Protein AF-A0AAV2QTP3-F1 (afdb_monomer_lite)

Structure (mmCIF, N/CA/C/O backbone):
data_AF-A0AAV2QTP3-F1
#
_entry.id   AF-A0AAV2QTP3-F1
#
loop_
_atom_site.group_PDB
_atom_site.id
_atom_site.type_symbol
_atom_site.label_atom_id
_atom_site.label_alt_id
_atom_site.label_comp_id
_atom_site.label_asym_id
_atom_site.label_entity_id
_atom_site.label_seq_id
_atom_site.pdbx_PDB_ins_code
_atom_site.Cartn_x
_atom_site.Cartn_y
_atom_site.Cartn_z
_atom_site.occupancy
_atom_site.B_iso_or_equiv
_atom_site.auth_seq_id
_atom_site.auth_comp_id
_atom_site.auth_asym_id
_atom_site.auth_atom_id
_atom_site.pdbx_PDB_model_num
ATOM 1 N N . ILE A 1 1 ? 3.452 5.781 -13.693 1.00 93.56 1 ILE A N 1
ATOM 2 C CA . ILE A 1 1 ? 2.226 5.284 -13.023 1.00 93.56 1 ILE A CA 1
ATOM 3 C C . ILE A 1 1 ? 1.216 6.399 -13.029 1.00 93.56 1 ILE A C 1
ATOM 5 O O . ILE A 1 1 ? 1.563 7.507 -12.637 1.00 93.56 1 ILE A O 1
ATOM 9 N N . GLU A 1 2 ? 0.004 6.104 -13.464 1.00 96.75 2 GLU A N 1
ATOM 10 C CA . GLU A 1 2 ? -1.135 7.001 -13.336 1.00 96.75 2 GLU A CA 1
ATOM 11 C C . GLU A 1 2 ? -1.999 6.541 -12.168 1.00 96.75 2 GLU A C 1
ATOM 13 O O . GLU A 1 2 ? -2.182 5.341 -11.950 1.00 96.75 2 GLU A O 1
ATOM 18 N N . VAL A 1 3 ? -2.495 7.502 -11.398 1.00 96.69 3 VAL A N 1
ATOM 19 C CA . VAL A 1 3 ? -3.273 7.258 -10.186 1.00 96.69 3 VAL A CA 1
ATOM 20 C C . VAL A 1 3 ? -4.486 8.171 -10.215 1.00 96.69 3 VAL A C 1
ATOM 22 O O . VAL A 1 3 ? -4.340 9.392 -10.269 1.00 96.69 3 VAL A O 1
ATOM 25 N N . CYS A 1 4 ? -5.680 7.591 -10.127 1.00 96.56 4 CYS A N 1
ATOM 26 C CA . CYS A 1 4 ? -6.894 8.345 -9.853 1.00 96.56 4 CYS A CA 1
ATOM 27 C C . CYS A 1 4 ? -7.210 8.257 -8.365 1.00 96.56 4 CYS A C 1
ATOM 29 O O . CYS A 1 4 ? -7.696 7.241 -7.867 1.00 96.56 4 CYS A O 1
ATOM 31 N N . PHE A 1 5 ? -6.889 9.333 -7.656 1.00 95.62 5 PHE A N 1
ATOM 32 C CA . PHE A 1 5 ? -7.112 9.456 -6.225 1.00 95.62 5 PHE A CA 1
ATOM 33 C C . PHE A 1 5 ? -8.346 10.317 -5.955 1.00 95.62 5 PHE A C 1
ATOM 35 O O . PHE A 1 5 ? -8.488 11.387 -6.543 1.00 95.62 5 PHE A O 1
ATOM 42 N N . GLU A 1 6 ? -9.210 9.876 -5.043 1.00 95.19 6 GLU A N 1
ATOM 43 C CA . GLU A 1 6 ? -10.375 10.615 -4.565 1.00 95.19 6 GLU A CA 1
ATOM 44 C C . GLU A 1 6 ? -10.062 11.257 -3.200 1.00 95.19 6 GLU A C 1
ATOM 46 O O . GLU A 1 6 ? -10.060 10.568 -2.173 1.00 95.19 6 GLU A O 1
ATOM 51 N N . PRO A 1 7 ? -9.813 12.583 -3.137 1.00 90.56 7 PRO A N 1
ATOM 52 C CA . PRO A 1 7 ? -9.342 13.221 -1.909 1.00 90.56 7 PRO A CA 1
ATOM 53 C C . PRO A 1 7 ? -10.349 13.207 -0.761 1.00 90.56 7 PRO A C 1
ATOM 55 O O . PRO A 1 7 ? -9.942 13.084 0.393 1.00 90.56 7 PRO A O 1
ATOM 58 N N . SER A 1 8 ? -11.646 13.301 -1.065 1.00 91.25 8 SER A N 1
ATOM 59 C CA . SER A 1 8 ? -12.713 13.337 -0.057 1.00 91.25 8 SER A CA 1
ATOM 60 C C . SER A 1 8 ? -12.788 12.043 0.753 1.00 91.25 8 SER A C 1
ATOM 62 O O . SER A 1 8 ? -12.899 12.089 1.975 1.00 91.25 8 SER A O 1
ATO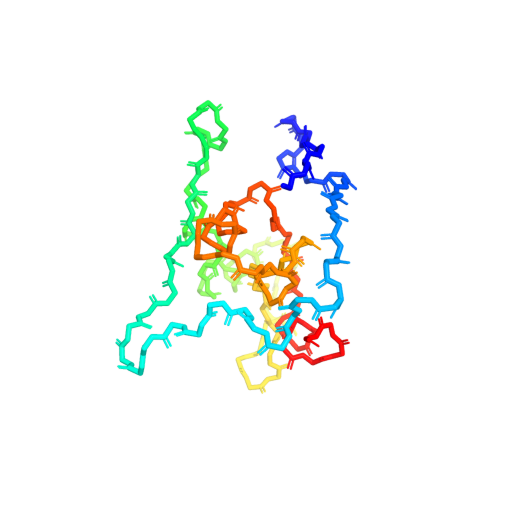M 64 N N . ASN A 1 9 ? -12.658 10.897 0.079 1.00 91.69 9 ASN A N 1
ATOM 65 C CA . ASN A 1 9 ? -12.701 9.572 0.702 1.00 91.69 9 ASN A CA 1
ATOM 66 C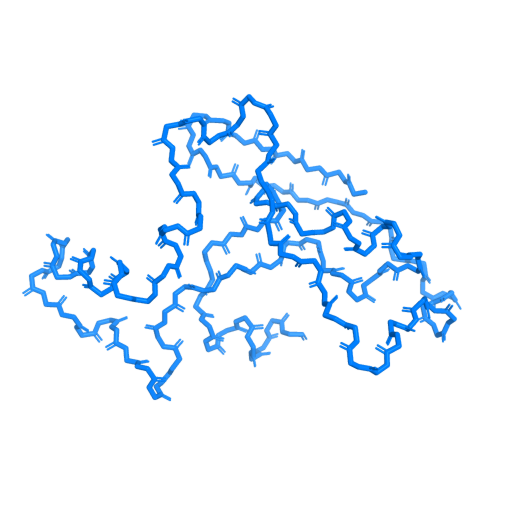 C . ASN A 1 9 ? -11.308 9.020 1.028 1.00 91.69 9 ASN A C 1
ATOM 68 O O . ASN A 1 9 ? -11.194 7.957 1.635 1.00 91.69 9 ASN A O 1
ATOM 72 N N . LYS A 1 10 ? -10.248 9.744 0.645 1.00 92.44 10 LYS A N 1
ATOM 73 C CA . LYS A 1 10 ? -8.844 9.381 0.879 1.00 92.44 10 LYS A CA 1
ATOM 74 C C . LYS A 1 10 ? -8.514 7.990 0.337 1.00 92.44 10 LYS A C 1
ATOM 76 O O . LYS A 1 10 ? -7.801 7.218 0.974 1.00 92.44 10 LYS A O 1
ATOM 81 N N . THR A 1 11 ? -9.058 7.692 -0.837 1.00 94.56 11 THR A N 1
ATOM 82 C CA . THR A 1 11 ? -8.980 6.380 -1.475 1.00 94.56 11 THR A CA 1
ATOM 83 C C . THR A 1 11 ? -8.531 6.507 -2.920 1.00 94.56 11 THR A C 1
ATOM 85 O O . THR A 1 11 ? -8.724 7.538 -3.565 1.00 94.56 11 THR A O 1
ATOM 88 N N . THR A 1 12 ? -7.945 5.440 -3.438 1.00 96.75 12 THR A N 1
ATOM 89 C CA . THR A 1 12 ? -7.539 5.336 -4.836 1.00 96.75 12 THR A CA 1
ATOM 90 C C . THR A 1 12 ? -8.573 4.523 -5.590 1.00 96.75 12 THR A C 1
ATOM 92 O O . THR A 1 12 ? -8.876 3.395 -5.210 1.00 96.75 12 THR A O 1
ATOM 95 N N . LEU A 1 13 ? -9.128 5.103 -6.653 1.00 97.31 13 LEU A N 1
ATOM 96 C CA . LEU A 1 13 ? -10.173 4.473 -7.459 1.00 97.31 13 LEU A CA 1
ATOM 97 C C . LEU A 1 13 ? -9.577 3.486 -8.461 1.00 97.31 13 LEU A C 1
ATOM 99 O O . LEU A 1 13 ? -10.100 2.391 -8.649 1.00 97.31 13 LEU A O 1
ATOM 103 N N . TRP A 1 14 ? -8.473 3.872 -9.098 1.00 98.06 14 TRP A N 1
ATOM 104 C CA . TRP A 1 14 ? -7.726 3.019 -10.013 1.00 98.06 14 TRP A CA 1
ATOM 105 C C . TRP A 1 14 ? -6.285 3.498 -10.153 1.00 98.06 14 TRP A C 1
ATOM 107 O O . TRP A 1 14 ? -5.960 4.667 -9.914 1.00 98.06 14 TRP A O 1
ATOM 117 N N . THR A 1 15 ? -5.429 2.582 -10.590 1.00 98.19 15 THR A N 1
ATOM 118 C CA . THR A 1 15 ? -4.085 2.887 -11.070 1.00 98.19 15 THR A CA 1
ATOM 119 C C . THR A 1 15 ? -3.879 2.250 -12.435 1.00 98.19 15 THR A C 1
ATOM 121 O O . THR A 1 15 ? -4.514 1.253 -12.773 1.00 98.19 15 THR A O 1
ATOM 124 N N . SER A 1 16 ? -3.020 2.861 -13.243 1.00 97.94 16 SER A N 1
ATOM 125 C CA . SER A 1 16 ? -2.679 2.373 -14.576 1.00 97.94 16 SER A CA 1
ATOM 126 C C . SER A 1 16 ? -1.178 2.487 -14.803 1.00 97.94 16 SER A C 1
ATOM 128 O O . SER A 1 16 ? -0.525 3.445 -14.364 1.00 97.94 16 SER A O 1
ATOM 130 N N . HIS A 1 17 ? -0.607 1.482 -15.455 1.00 96.81 17 HIS A N 1
ATOM 131 C CA . HIS A 1 17 ? 0.783 1.480 -15.877 1.00 96.81 17 HIS A CA 1
ATOM 132 C C . HIS A 1 17 ? 0.987 0.520 -17.056 1.00 96.81 17 HIS A C 1
ATOM 134 O O . HIS A 1 17 ? 0.144 -0.329 -17.340 1.00 96.81 17 HIS A O 1
ATOM 140 N N . ILE A 1 18 ? 2.118 0.671 -17.745 1.00 95.38 18 ILE A N 1
ATOM 141 C CA . ILE A 1 18 ? 2.522 -0.209 -18.841 1.00 95.38 18 ILE A CA 1
ATOM 142 C C . ILE A 1 18 ? 3.534 -1.211 -18.296 1.00 95.38 18 ILE A C 1
ATOM 144 O O . ILE A 1 18 ? 4.579 -0.817 -17.781 1.00 95.38 18 ILE A O 1
ATOM 148 N N . LEU A 1 19 ? 3.245 -2.501 -18.452 1.00 95.12 19 LEU A N 1
ATOM 149 C CA . LEU A 1 19 ? 4.205 -3.558 -18.163 1.00 95.12 19 LEU A CA 1
ATOM 150 C C . LEU A 1 19 ? 5.135 -3.750 -19.367 1.00 95.12 19 LEU A C 1
ATOM 152 O O . LEU A 1 19 ? 4.748 -4.302 -20.400 1.00 95.12 19 LEU A O 1
ATOM 156 N N . HIS A 1 20 ? 6.39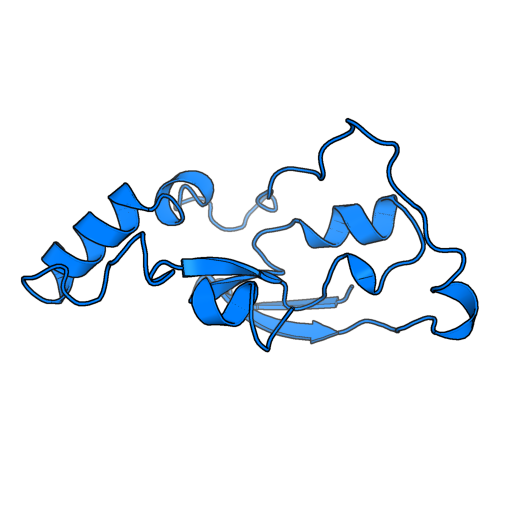2 -3.334 -19.227 1.00 93.94 20 HIS A N 1
ATOM 157 C CA . HIS A 1 20 ? 7.423 -3.550 -20.244 1.00 93.94 20 HIS A CA 1
ATOM 158 C C . HIS A 1 20 ? 7.977 -4.979 -20.170 1.00 93.94 20 HIS A C 1
ATOM 160 O O . HIS A 1 20 ? 9.135 -5.193 -19.818 1.00 93.94 20 HIS A O 1
ATOM 166 N N . GLY A 1 21 ? 7.150 -5.970 -20.519 1.00 92.50 21 GLY A N 1
ATOM 167 C CA . GLY A 1 21 ? 7.454 -7.395 -20.331 1.00 92.50 21 GLY A CA 1
ATOM 168 C C . GLY A 1 21 ? 8.784 -7.855 -20.944 1.00 92.50 21 GLY A C 1
ATOM 169 O O . GLY A 1 21 ? 9.512 -8.613 -20.314 1.00 92.50 21 GLY A O 1
ATOM 170 N N . HIS A 1 22 ? 9.161 -7.339 -22.121 1.00 93.81 22 HIS A N 1
ATOM 171 C CA . HIS A 1 22 ? 10.471 -7.617 -22.735 1.00 93.81 22 HIS A CA 1
ATOM 172 C C . HIS A 1 22 ? 11.655 -7.212 -21.836 1.00 93.81 22 HIS A C 1
ATOM 174 O O . HIS A 1 22 ? 12.671 -7.903 -21.799 1.00 93.81 22 HIS A O 1
ATOM 180 N N . ASN A 1 23 ? 11.504 -6.123 -21.082 1.00 93.44 23 ASN A N 1
ATOM 181 C CA . ASN A 1 23 ? 12.559 -5.527 -20.269 1.00 93.44 23 ASN A CA 1
ATOM 182 C C . ASN A 1 23 ? 12.519 -5.991 -18.809 1.00 93.44 23 ASN A C 1
ATOM 184 O O . ASN A 1 23 ? 13.436 -5.681 -18.053 1.00 93.44 23 ASN A O 1
ATOM 188 N N . ILE A 1 24 ? 11.489 -6.734 -18.390 1.00 92.81 24 ILE A N 1
ATOM 189 C CA . ILE A 1 24 ? 11.276 -7.063 -16.974 1.00 92.81 24 ILE A CA 1
ATOM 190 C C . ILE A 1 24 ? 12.411 -7.911 -16.388 1.00 92.81 24 ILE A C 1
ATOM 192 O O . ILE A 1 24 ? 12.763 -7.762 -15.221 1.00 92.81 24 ILE A O 1
ATOM 196 N N . ALA A 1 25 ? 13.033 -8.759 -17.215 1.00 93.38 25 ALA A N 1
ATOM 197 C CA . ALA A 1 25 ? 14.196 -9.558 -16.833 1.00 93.38 25 ALA A CA 1
ATOM 198 C C . ALA A 1 25 ? 15.452 -8.699 -16.596 1.00 93.38 25 ALA A C 1
ATOM 200 O O . ALA A 1 25 ? 16.345 -9.110 -15.861 1.00 93.38 25 ALA A O 1
ATOM 201 N N . ALA A 1 26 ? 15.504 -7.508 -17.197 1.00 94.44 26 ALA A N 1
ATOM 202 C CA . ALA A 1 26 ? 16.572 -6.526 -17.045 1.00 94.44 26 ALA A CA 1
ATOM 203 C C . ALA A 1 26 ? 16.211 -5.410 -16.049 1.00 94.44 26 ALA A C 1
ATOM 205 O O . ALA A 1 26 ? 16.890 -4.382 -16.016 1.00 94.44 26 ALA A O 1
ATOM 206 N N . LYS A 1 27 ? 15.144 -5.577 -15.250 1.00 95.62 27 LYS A N 1
ATOM 207 C CA . LYS A 1 27 ? 14.764 -4.580 -14.247 1.00 95.62 27 LYS A CA 1
ATOM 208 C C . LYS A 1 27 ? 15.896 -4.322 -13.264 1.00 95.62 27 LYS A C 1
ATOM 210 O O . LYS A 1 27 ? 16.683 -5.215 -12.948 1.00 95.62 27 LYS A O 1
ATOM 215 N N . TYR A 1 28 ? 15.930 -3.111 -12.728 1.00 95.62 28 TYR A N 1
ATOM 216 C CA . TYR A 1 28 ? 16.808 -2.763 -11.631 1.00 95.62 28 TYR A CA 1
ATOM 217 C C . TYR A 1 28 ? 16.570 -3.719 -10.459 1.00 95.62 28 TYR A C 1
ATOM 219 O O . TYR A 1 28 ? 15.444 -3.893 -9.983 1.00 95.62 28 TYR A O 1
ATOM 227 N N . ILE A 1 29 ? 17.653 -4.352 -10.012 1.00 94.62 29 ILE A N 1
ATOM 228 C CA . ILE A 1 29 ? 17.673 -5.205 -8.831 1.00 94.62 29 ILE A CA 1
ATOM 229 C C . ILE A 1 29 ? 18.432 -4.443 -7.759 1.00 94.62 29 ILE A C 1
ATOM 231 O O . ILE A 1 29 ? 19.653 -4.292 -7.822 1.00 94.62 29 ILE A O 1
ATOM 235 N N . ARG A 1 30 ? 17.689 -3.970 -6.761 1.00 92.44 30 ARG A N 1
ATOM 236 C CA . ARG A 1 30 ? 18.250 -3.256 -5.618 1.00 92.44 30 ARG A CA 1
ATOM 237 C C . ARG A 1 30 ? 19.323 -4.123 -4.925 1.00 92.44 30 ARG A C 1
ATOM 239 O O . ARG A 1 30 ? 19.047 -5.291 -4.629 1.00 92.44 30 ARG A O 1
ATOM 246 N N . PRO A 1 31 ? 20.532 -3.591 -4.650 1.00 93.75 31 PRO A N 1
ATOM 247 C CA . PRO A 1 31 ? 21.603 -4.366 -4.032 1.00 93.75 31 PRO A CA 1
ATOM 248 C C . PRO A 1 31 ? 21.210 -4.947 -2.673 1.00 93.75 31 PRO A C 1
ATOM 250 O O . PRO A 1 31 ? 20.452 -4.348 -1.905 1.00 93.75 31 PRO A O 1
ATOM 253 N N . LYS A 1 32 ? 21.775 -6.113 -2.341 1.00 92.75 32 LYS A N 1
ATOM 254 C CA . LYS A 1 32 ? 21.517 -6.781 -1.061 1.00 92.75 32 LYS A CA 1
ATOM 255 C C . LYS A 1 32 ? 21.858 -5.849 0.108 1.00 92.75 32 LYS A C 1
ATOM 257 O O . LYS A 1 32 ? 22.950 -5.298 0.168 1.00 92.75 32 LYS A O 1
ATOM 262 N N . GLY A 1 33 ? 20.929 -5.717 1.054 1.00 90.75 33 GLY A N 1
ATOM 263 C CA . GLY A 1 33 ? 21.084 -4.865 2.240 1.00 90.75 33 GLY A CA 1
ATOM 264 C C . GLY A 1 33 ? 20.541 -3.445 2.073 1.00 90.75 33 GLY A C 1
ATOM 265 O O . GLY A 1 33 ? 20.312 -2.775 3.078 1.00 90.75 33 GLY A O 1
ATOM 266 N N . ILE A 1 34 ? 20.250 -3.008 0.845 1.00 91.06 34 ILE A N 1
ATOM 267 C CA . ILE A 1 34 ? 19.563 -1.739 0.605 1.00 91.06 34 ILE A CA 1
ATOM 268 C C . ILE A 1 34 ? 18.056 -1.976 0.704 1.00 91.06 34 ILE A C 1
ATOM 270 O O . ILE A 1 34 ? 17.485 -2.798 -0.017 1.00 91.06 34 ILE A O 1
ATOM 274 N N . LYS A 1 35 ? 17.409 -1.274 1.636 1.00 91.25 35 LYS A N 1
ATOM 275 C CA . LYS A 1 35 ? 15.961 -1.362 1.839 1.00 91.25 35 LYS A CA 1
ATOM 276 C C . LYS A 1 35 ? 15.219 -0.651 0.709 1.00 91.25 35 LYS A C 1
ATOM 278 O O . LYS A 1 35 ? 15.718 0.313 0.135 1.00 91.25 35 LYS A O 1
ATOM 283 N N . ARG A 1 36 ? 14.012 -1.136 0.416 1.00 92.19 36 ARG A N 1
ATOM 284 C CA . ARG A 1 36 ? 13.022 -0.385 -0.365 1.00 92.19 36 ARG A CA 1
ATOM 285 C C . ARG A 1 36 ? 12.673 0.921 0.361 1.00 92.19 36 ARG A C 1
ATOM 287 O O . ARG A 1 36 ? 12.820 0.958 1.586 1.00 92.19 36 ARG A O 1
ATOM 294 N N . PRO A 1 37 ? 12.221 1.958 -0.359 1.00 95.00 37 PRO A N 1
ATOM 295 C CA . PRO A 1 37 ? 11.758 3.180 0.277 1.00 95.00 37 PRO A CA 1
ATOM 296 C C . PRO A 1 37 ? 10.630 2.901 1.269 1.00 95.00 37 PRO A C 1
ATOM 298 O O . PRO A 1 37 ? 9.803 2.008 1.065 1.00 95.00 37 PRO A O 1
ATOM 301 N N . ASP A 1 38 ? 10.569 3.710 2.320 1.00 95.25 38 ASP A N 1
ATOM 302 C CA . ASP A 1 38 ? 9.363 3.793 3.131 1.00 95.25 38 ASP A CA 1
ATOM 30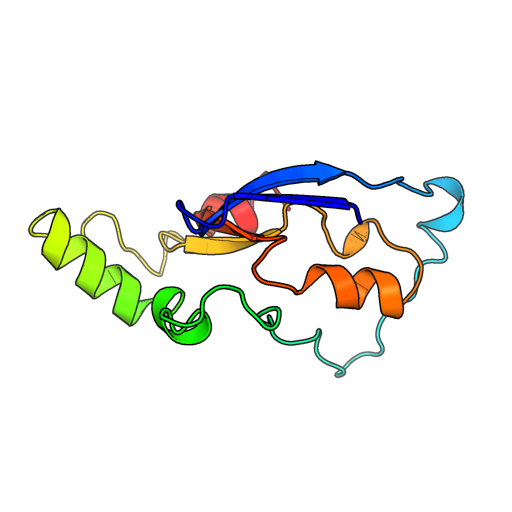3 C C . ASP A 1 38 ? 8.241 4.469 2.332 1.00 95.25 38 ASP A C 1
ATOM 305 O O . ASP A 1 38 ? 8.478 5.248 1.401 1.00 95.25 38 ASP A O 1
ATOM 309 N N . PHE A 1 39 ? 6.998 4.164 2.703 1.00 96.44 39 PHE A N 1
ATOM 310 C CA . PHE A 1 39 ? 5.851 4.805 2.080 1.00 96.44 39 PHE A CA 1
ATOM 311 C C . PHE A 1 39 ? 5.798 6.294 2.422 1.00 96.44 39 PHE A C 1
ATOM 313 O O . PHE A 1 39 ? 6.018 6.691 3.562 1.00 96.44 39 PHE A O 1
ATOM 320 N N . LYS A 1 40 ? 5.453 7.116 1.433 1.00 94.75 40 LYS A N 1
ATOM 321 C CA . LYS A 1 40 ? 5.424 8.578 1.549 1.00 94.75 40 LYS A CA 1
ATOM 322 C C . LYS A 1 40 ? 4.069 9.160 1.176 1.00 94.75 40 LYS A C 1
ATOM 324 O O . LYS A 1 40 ? 3.337 8.647 0.326 1.00 94.75 40 LYS A O 1
ATOM 329 N N . THR A 1 41 ? 3.731 10.271 1.817 1.00 93.38 41 THR A N 1
ATOM 330 C CA . THR A 1 41 ? 2.562 11.087 1.479 1.00 93.38 41 THR A CA 1
ATOM 331 C C . THR A 1 41 ? 2.913 12.101 0.394 1.00 93.38 41 THR A C 1
ATOM 333 O O . THR A 1 41 ? 4.030 12.614 0.344 1.00 93.38 41 THR A O 1
ATOM 336 N N . PHE A 1 42 ? 1.951 12.424 -0.466 1.00 84.69 42 PHE A N 1
ATOM 337 C CA . PHE A 1 42 ? 2.084 13.524 -1.418 1.00 84.69 42 PHE A CA 1
ATOM 338 C C . PHE A 1 42 ? 1.666 14.846 -0.757 1.00 84.69 42 PHE A C 1
ATOM 340 O O . PHE A 1 42 ? 0.706 14.877 0.014 1.00 84.69 42 PHE A O 1
ATOM 347 N N . SER A 1 43 ? 2.366 15.945 -1.053 1.00 81.62 43 SER A N 1
ATOM 348 C CA . SER A 1 43 ? 2.035 17.258 -0.485 1.00 81.62 43 SER A CA 1
ATOM 349 C C . SER A 1 43 ? 0.607 17.660 -0.853 1.00 81.62 43 SER A C 1
ATOM 351 O O . SER A 1 43 ? 0.207 17.554 -2.007 1.00 81.62 43 SER A O 1
ATOM 353 N N . GLY A 1 44 ? -0.184 18.113 0.120 1.00 82.12 44 GLY A N 1
ATOM 354 C CA . GLY A 1 44 ? -1.596 18.425 -0.125 1.00 82.12 44 GLY A CA 1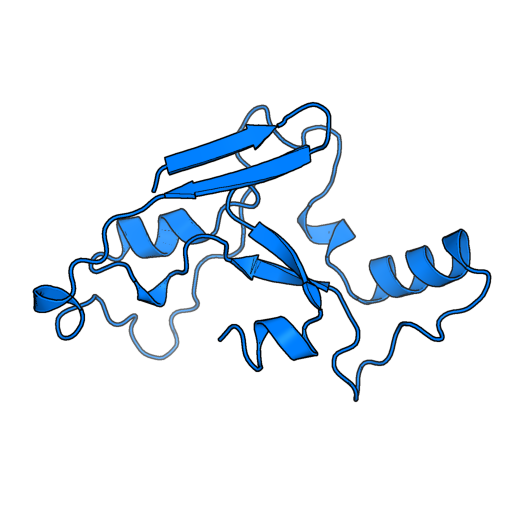
ATOM 355 C C . GLY A 1 44 ? -2.565 17.310 0.259 1.00 82.12 44 GLY A C 1
ATOM 356 O O . GLY A 1 44 ? -3.708 17.622 0.585 1.00 82.12 44 GLY A O 1
ATOM 357 N N . ILE A 1 45 ? -2.109 16.056 0.279 1.00 86.06 45 ILE A N 1
ATOM 358 C CA . ILE A 1 45 ? -2.933 14.858 0.469 1.00 86.06 45 ILE A CA 1
ATOM 359 C C . ILE A 1 45 ? -2.650 14.254 1.855 1.00 86.06 45 ILE A C 1
ATOM 361 O O . ILE A 1 45 ? -1.522 14.310 2.338 1.00 86.06 45 ILE A O 1
ATOM 365 N N . PHE A 1 46 ? -3.681 13.711 2.515 1.00 89.94 46 PHE A N 1
ATOM 366 C CA . PHE A 1 46 ? -3.615 13.156 3.881 1.00 89.94 46 PHE A CA 1
ATOM 367 C C . PHE A 1 46 ? -3.158 14.149 4.971 1.00 89.94 46 PHE A C 1
ATOM 369 O O . PHE A 1 46 ? -2.648 13.735 6.003 1.00 89.94 46 PHE A O 1
ATOM 376 N N . LYS A 1 47 ? -3.348 15.463 4.783 1.00 87.25 47 LYS A N 1
ATOM 377 C CA . LYS A 1 47 ? -2.887 16.509 5.727 1.00 87.25 47 LYS A CA 1
ATOM 378 C C . LYS A 1 47 ? -3.350 16.321 7.176 1.00 87.25 47 LYS A C 1
ATOM 380 O O . LYS A 1 47 ? -2.686 16.776 8.098 1.00 87.25 47 LYS A O 1
ATOM 385 N N . ASP A 1 48 ? -4.500 15.694 7.356 1.00 89.88 48 ASP A N 1
ATOM 386 C CA . ASP A 1 48 ? -5.163 15.455 8.633 1.00 89.88 48 ASP A CA 1
ATOM 387 C C . ASP A 1 48 ? -5.020 14.001 9.120 1.00 89.88 48 ASP A C 1
ATOM 389 O O . ASP A 1 48 ? -5.609 13.632 10.134 1.00 89.88 48 ASP A O 1
ATOM 393 N N . ILE A 1 49 ? -4.248 13.163 8.414 1.00 90.19 49 ILE A N 1
ATOM 394 C CA . ILE A 1 49 ? -4.022 11.757 8.762 1.00 90.19 49 ILE A CA 1
ATOM 395 C C . ILE A 1 49 ? -2.529 11.448 8.787 1.00 90.19 49 ILE A C 1
ATOM 397 O O . ILE A 1 49 ? -1.824 11.559 7.786 1.00 90.19 49 ILE A O 1
ATOM 401 N N . SER A 1 50 ? -2.059 10.926 9.918 1.00 93.12 50 SER A N 1
ATOM 402 C CA . SER A 1 50 ? -0.751 10.276 9.977 1.00 93.12 50 SER A CA 1
ATOM 403 C C . SER A 1 50 ? -0.844 8.884 9.349 1.00 93.12 50 SER A C 1
ATOM 405 O O . SER A 1 50 ? -1.235 7.918 10.009 1.00 93.12 50 SER A O 1
ATOM 407 N N . MET A 1 51 ? -0.504 8.789 8.061 1.00 93.94 51 MET A N 1
ATOM 408 C CA . MET A 1 51 ? -0.582 7.532 7.310 1.00 93.94 51 MET A CA 1
ATOM 409 C C . MET A 1 51 ? 0.293 6.428 7.921 1.00 93.94 51 MET A C 1
ATOM 411 O O . MET A 1 51 ? -0.137 5.281 8.003 1.00 93.94 51 MET A O 1
ATOM 415 N N . ASP A 1 52 ? 1.470 6.773 8.444 1.00 90.75 52 ASP A N 1
ATOM 416 C CA . ASP A 1 52 ? 2.349 5.803 9.105 1.00 90.75 52 ASP A CA 1
ATOM 417 C C . ASP A 1 52 ? 1.727 5.222 10.377 1.00 90.75 52 ASP A C 1
ATOM 419 O O . ASP A 1 52 ? 1.908 4.040 10.662 1.00 90.75 52 ASP A O 1
ATOM 423 N N . THR A 1 53 ? 0.942 6.025 11.103 1.00 94.62 53 THR A N 1
ATOM 424 C CA . THR A 1 53 ? 0.290 5.602 12.346 1.00 94.62 53 THR A CA 1
ATOM 425 C C . THR A 1 53 ? -0.899 4.684 12.074 1.00 94.62 53 THR A C 1
ATOM 427 O O . THR A 1 53 ? -1.015 3.639 12.705 1.00 94.62 53 THR A O 1
ATOM 430 N N . ILE A 1 54 ? -1.778 5.020 11.121 1.00 94.06 54 ILE A N 1
ATOM 431 C CA . ILE A 1 54 ? -3.009 4.234 10.893 1.00 94.06 54 ILE A CA 1
ATOM 432 C C . ILE A 1 54 ? -2.735 2.798 10.424 1.00 94.06 54 ILE A C 1
ATOM 434 O O . ILE A 1 54 ? -3.553 1.911 10.656 1.00 94.06 54 ILE A O 1
ATOM 438 N N . TYR A 1 55 ? -1.583 2.559 9.790 1.00 95.44 55 TYR A N 1
ATOM 439 C CA . TYR A 1 55 ? -1.170 1.231 9.339 1.00 95.44 55 TYR A CA 1
ATOM 440 C C . TYR A 1 55 ? -0.436 0.419 10.417 1.00 95.44 55 TYR A C 1
ATOM 442 O O . TYR A 1 55 ? -0.132 -0.751 10.175 1.00 95.44 55 TYR A O 1
ATOM 450 N N . LEU A 1 56 ? -0.170 0.967 11.609 1.00 96.50 56 LEU A N 1
ATOM 451 C CA . LEU A 1 56 ? 0.391 0.187 12.715 1.00 96.50 56 LEU A CA 1
ATOM 452 C C . LEU A 1 56 ? -0.620 -0.855 13.202 1.00 96.50 56 LEU A C 1
ATOM 454 O O . LEU A 1 56 ? -1.795 -0.553 13.399 1.00 96.50 56 LEU A O 1
ATOM 458 N N . GLN A 1 57 ? -0.153 -2.078 13.449 1.00 96.44 57 GLN A N 1
ATOM 459 C CA . GLN A 1 57 ? -1.007 -3.183 13.900 1.00 96.44 57 GLN A CA 1
ATOM 460 C C . GLN A 1 57 ? -1.738 -2.866 15.215 1.00 96.44 57 GLN A C 1
ATOM 462 O O . GLN A 1 57 ? -2.938 -3.095 15.308 1.00 96.44 57 GLN A O 1
ATOM 467 N N . ASP A 1 58 ? -1.056 -2.252 16.187 1.00 96.44 58 ASP A N 1
ATOM 468 C CA . ASP A 1 58 ? -1.665 -1.808 17.453 1.00 96.44 58 ASP A CA 1
ATOM 469 C C . ASP A 1 58 ? -2.781 -0.768 17.230 1.00 96.44 58 ASP A C 1
ATOM 471 O O . ASP A 1 58 ? -3.852 -0.849 17.835 1.00 96.44 58 ASP A O 1
ATOM 475 N N . THR A 1 59 ? -2.580 0.181 16.308 1.00 96.81 59 THR A N 1
ATOM 476 C CA . THR A 1 59 ? -3.618 1.155 15.936 1.00 96.81 59 THR A CA 1
ATOM 477 C C . THR A 1 59 ? -4.830 0.467 15.313 1.00 96.81 59 THR A C 1
ATOM 479 O O . THR A 1 59 ? -5.965 0.815 15.639 1.00 96.81 59 THR A O 1
ATOM 482 N N . GLN A 1 60 ? -4.610 -0.544 14.473 1.00 96.19 60 GLN A N 1
ATOM 483 C CA . GLN A 1 60 ? -5.686 -1.317 13.855 1.00 96.19 60 GLN A CA 1
ATOM 484 C C . GLN A 1 60 ? -6.438 -2.194 14.864 1.00 96.19 60 GLN A C 1
ATOM 486 O O . GLN A 1 60 ? -7.665 -2.202 14.848 1.00 96.19 60 GLN A O 1
ATOM 491 N N . GLN A 1 61 ? -5.742 -2.866 15.787 1.00 97.06 61 GLN A N 1
ATOM 492 C CA . GLN A 1 61 ? -6.379 -3.647 16.853 1.00 97.06 61 GLN A CA 1
ATOM 493 C C . GLN A 1 61 ? -7.293 -2.760 17.710 1.00 97.06 61 GLN A C 1
ATOM 495 O O . GLN A 1 61 ? -8.466 -3.078 17.914 1.00 97.06 61 GLN A O 1
ATOM 500 N N . LYS A 1 62 ? -6.796 -1.591 18.137 1.00 97.19 62 LYS A N 1
ATOM 501 C CA . LYS A 1 62 ? -7.594 -0.591 18.867 1.00 97.19 62 LYS A CA 1
ATOM 502 C C . LYS A 1 62 ? -8.799 -0.112 18.058 1.00 97.19 62 LYS A C 1
ATOM 504 O O . LYS A 1 62 ? -9.877 0.077 18.622 1.00 97.19 62 LYS A O 1
ATOM 509 N N . LEU A 1 63 ? -8.635 0.076 16.747 1.00 95.25 63 LEU A N 1
ATOM 510 C CA . LEU A 1 63 ? -9.724 0.460 15.854 1.00 95.25 63 LEU A CA 1
ATOM 511 C C . LEU A 1 63 ? -10.799 -0.632 15.761 1.00 95.25 63 LEU A C 1
ATOM 513 O O . LEU A 1 63 ? -11.980 -0.305 15.854 1.00 95.25 63 LEU A O 1
ATOM 517 N N . PHE A 1 64 ? -10.422 -1.907 15.637 1.00 96.12 64 PHE A N 1
ATOM 518 C CA . PHE A 1 64 ? -11.383 -3.013 15.614 1.00 96.12 64 PHE A CA 1
ATOM 519 C C . PHE A 1 64 ? -12.173 -3.110 16.918 1.00 96.12 64 PHE A C 1
ATOM 521 O O . PHE A 1 64 ? -13.400 -3.141 16.863 1.00 96.12 64 PHE A O 1
ATOM 528 N N . ILE A 1 65 ? -11.509 -3.025 18.077 1.00 97.75 65 ILE A N 1
ATOM 529 C CA . ILE A 1 65 ? -12.193 -3.004 19.382 1.00 97.75 65 ILE A CA 1
ATOM 530 C C . ILE A 1 65 ? -13.173 -1.834 19.450 1.00 97.75 65 ILE A C 1
ATOM 532 O O . ILE A 1 65 ? -14.317 -2.004 19.864 1.00 97.75 65 ILE A O 1
ATOM 536 N N . LYS A 1 66 ? -12.752 -0.646 19.002 1.00 97.62 66 LYS A N 1
ATOM 537 C CA . LYS A 1 66 ? -13.599 0.549 19.004 1.00 97.62 66 LYS A CA 1
ATOM 538 C C . LYS A 1 66 ? -14.832 0.407 18.105 1.00 97.62 66 LYS A C 1
ATOM 540 O O . LYS A 1 66 ? -15.897 0.883 18.483 1.00 97.62 66 LYS A O 1
ATOM 545 N N . LEU A 1 67 ? -14.690 -0.178 16.917 1.00 96.94 67 LEU A N 1
ATOM 546 C CA . LEU A 1 67 ? -15.773 -0.268 15.931 1.00 96.94 67 LEU A CA 1
ATOM 547 C C . LEU A 1 67 ? -16.690 -1.480 16.146 1.00 96.94 67 LEU A C 1
ATOM 549 O O . LEU A 1 67 ? -17.881 -1.391 15.865 1.00 96.94 67 LEU A O 1
ATOM 553 N N . LEU A 1 68 ? -16.142 -2.602 16.617 1.00 96.38 68 LEU A N 1
ATOM 554 C CA . LEU A 1 68 ? -16.820 -3.904 16.674 1.00 96.38 68 LEU A CA 1
ATOM 555 C C . LEU A 1 68 ? -17.040 -4.412 18.107 1.00 96.38 68 LEU A C 1
ATOM 557 O O . LEU A 1 68 ? -17.708 -5.425 18.302 1.00 96.38 68 LEU A O 1
ATOM 561 N N . GLY A 1 69 ? -16.461 -3.749 19.112 1.00 97.31 69 GLY A N 1
ATOM 562 C CA . GLY A 1 69 ? -16.515 -4.163 20.518 1.00 97.31 69 GLY A CA 1
ATOM 563 C C . GLY A 1 69 ? -15.602 -5.343 20.877 1.00 97.31 69 GLY A C 1
ATOM 564 O O . GLY A 1 69 ? -15.664 -5.830 22.001 1.00 97.31 69 GLY A O 1
ATOM 565 N N . ASN A 1 70 ? -14.781 -5.830 19.942 1.00 95.62 70 ASN A N 1
ATOM 566 C CA . ASN A 1 70 ? -13.818 -6.922 20.126 1.00 95.62 70 ASN A CA 1
ATOM 567 C C . ASN A 1 70 ? -12.698 -6.838 19.070 1.00 95.62 70 ASN A C 1
ATOM 569 O O . ASN A 1 70 ? -12.785 -6.046 18.133 1.00 95.62 70 ASN A O 1
ATOM 573 N N . ASP A 1 71 ? -11.668 -7.671 19.198 1.00 94.06 71 ASP A N 1
ATOM 574 C CA . ASP A 1 71 ? -10.542 -7.777 18.266 1.00 94.06 71 ASP A CA 1
ATOM 575 C C . ASP A 1 71 ? -10.508 -9.110 17.504 1.00 94.06 71 ASP A C 1
ATOM 577 O O . ASP A 1 71 ? -9.465 -9.506 17.001 1.00 94.06 71 ASP A O 1
ATOM 581 N N . ASN A 1 72 ? -11.649 -9.785 17.326 1.00 94.44 72 ASN A N 1
ATOM 582 C CA . ASN A 1 72 ? -11.699 -11.081 16.632 1.00 94.44 72 ASN A CA 1
ATOM 583 C C . ASN A 1 72 ? -11.234 -11.012 15.163 1.00 94.44 72 ASN A C 1
ATOM 585 O O . ASN A 1 72 ? -10.903 -12.041 14.577 1.00 94.44 72 ASN A O 1
ATOM 589 N N . LEU A 1 73 ? -11.230 -9.817 14.558 1.00 92.94 73 LEU A N 1
ATOM 590 C CA . LEU A 1 73 ? -10.688 -9.558 13.216 1.00 92.94 73 LEU A CA 1
ATOM 591 C C . LEU A 1 73 ? -9.204 -9.151 13.221 1.00 92.94 73 LEU A C 1
ATOM 593 O O . LEU A 1 73 ? -8.685 -8.715 12.195 1.00 92.94 73 LEU A O 1
ATOM 597 N N . TYR A 1 74 ? -8.520 -9.303 14.354 1.00 96.31 74 TYR A N 1
ATOM 598 C CA . TYR A 1 74 ? -7.090 -9.090 14.505 1.00 96.31 74 TYR A CA 1
ATOM 599 C C . TYR A 1 74 ? -6.409 -10.353 15.029 1.00 96.31 74 TYR A C 1
ATOM 601 O O . TYR A 1 74 ? -6.763 -10.896 16.070 1.00 96.31 74 TYR A O 1
ATOM 609 N N . ASP A 1 75 ? -5.403 -10.817 14.298 1.00 96.12 75 ASP A N 1
ATOM 610 C CA . ASP A 1 75 ? -4.600 -11.978 14.671 1.00 96.12 75 ASP A CA 1
ATOM 611 C C . ASP A 1 75 ? -3.253 -11.903 13.941 1.00 96.12 75 ASP A C 1
ATOM 613 O O . ASP A 1 75 ? -3.170 -12.008 12.709 1.00 96.12 75 ASP A O 1
ATOM 617 N N . VAL A 1 76 ? -2.182 -11.711 14.715 1.00 94.88 76 VAL A N 1
ATOM 618 C CA . VAL A 1 76 ? -0.823 -11.572 14.179 1.00 94.88 76 VAL A CA 1
ATOM 619 C C . VAL A 1 76 ? -0.298 -12.878 13.555 1.00 94.88 76 VAL A C 1
ATOM 621 O O . VAL A 1 76 ? 0.524 -12.862 12.639 1.00 94.88 76 VAL A O 1
ATOM 624 N N . HIS A 1 77 ? -0.787 -14.032 14.003 1.00 95.62 77 HIS A N 1
ATOM 625 C CA . HIS A 1 77 ? -0.369 -15.329 13.478 1.00 95.62 77 HIS A CA 1
ATOM 626 C C . HIS A 1 77 ? -1.115 -15.679 12.188 1.00 95.62 77 HIS A C 1
ATOM 628 O O . HIS A 1 77 ? -0.540 -16.312 11.304 1.00 95.62 77 HIS A O 1
ATOM 634 N N . LYS A 1 78 ? -2.363 -15.219 12.038 1.00 96.44 78 LYS A N 1
ATOM 635 C CA . LYS A 1 78 ? -3.173 -15.427 10.822 1.00 96.44 78 LYS A CA 1
ATOM 636 C C . LYS A 1 78 ? -3.014 -14.348 9.756 1.00 96.44 78 LYS A C 1
ATOM 638 O O . LYS A 1 78 ? -3.679 -14.413 8.726 1.00 96.44 78 LYS A O 1
ATOM 643 N N . GLN A 1 79 ? -2.146 -13.362 9.967 1.00 97.44 79 GLN A N 1
ATOM 644 C CA . GLN A 1 79 ? -1.981 -12.256 9.019 1.00 97.44 79 GLN A CA 1
ATOM 645 C C . GLN A 1 79 ? -3.222 -11.365 8.872 1.00 97.44 79 GLN A C 1
ATOM 647 O O . GLN A 1 79 ? -3.485 -10.803 7.805 1.00 97.44 79 GLN A O 1
ATOM 652 N N . TRP A 1 80 ? -3.986 -11.224 9.958 1.00 97.38 80 TRP A N 1
ATOM 653 C CA . TRP A 1 80 ? -5.204 -10.417 10.015 1.00 97.38 80 TRP A CA 1
ATOM 654 C C . TRP A 1 80 ? -4.891 -9.005 10.505 1.00 97.38 80 TRP A C 1
ATOM 656 O O . TRP A 1 80 ? -5.194 -8.609 11.625 1.00 97.38 80 TRP A O 1
ATOM 666 N N . TRP A 1 81 ? -4.236 -8.249 9.634 1.00 97.38 81 TRP A N 1
ATOM 667 C CA . TRP A 1 81 ? -4.103 -6.799 9.709 1.00 97.38 81 TRP A CA 1
ATOM 668 C C . TRP A 1 81 ? -4.027 -6.257 8.288 1.00 97.38 81 TRP A C 1
ATOM 670 O O . TRP A 1 81 ? -3.680 -6.981 7.352 1.00 97.38 81 TRP A O 1
ATOM 680 N N . PHE A 1 82 ? -4.322 -4.981 8.112 1.00 97.25 82 PHE A N 1
ATOM 681 C CA . PHE A 1 82 ? -4.162 -4.296 6.846 1.00 97.25 82 PHE A CA 1
ATOM 682 C C . PHE A 1 82 ? -2.706 -3.896 6.632 1.00 97.25 82 PHE A C 1
ATOM 684 O O . PHE A 1 82 ? -2.104 -3.164 7.422 1.00 97.25 82 PHE A O 1
ATOM 691 N N . ALA A 1 83 ? -2.142 -4.376 5.535 1.00 97.00 83 ALA A N 1
ATOM 692 C CA . ALA A 1 83 ? -0.903 -3.886 4.972 1.00 97.00 83 ALA A CA 1
ATOM 693 C C . ALA A 1 83 ? -1.175 -2.812 3.914 1.00 97.00 83 ALA A C 1
ATOM 695 O O . ALA A 1 83 ? -2.306 -2.609 3.470 1.00 97.00 83 ALA A O 1
ATOM 696 N N . LYS A 1 84 ? -0.096 -2.140 3.510 1.00 97.00 84 LYS A N 1
ATOM 697 C CA . LYS A 1 84 ? -0.073 -1.170 2.413 1.00 97.00 84 LYS A CA 1
ATOM 698 C C . LYS A 1 84 ? -0.027 -1.940 1.088 1.00 97.00 84 LYS A C 1
ATOM 700 O O . LYS A 1 84 ? 1.058 -2.172 0.552 1.00 97.00 84 LYS A O 1
ATOM 705 N N . GLY A 1 85 ? -1.184 -2.412 0.628 1.00 97.12 85 GLY A N 1
ATOM 706 C CA . GLY A 1 85 ? -1.301 -3.201 -0.597 1.00 97.12 85 GLY A CA 1
ATOM 707 C C . GLY A 1 85 ? -1.100 -2.317 -1.818 1.00 97.12 85 GLY A C 1
ATOM 708 O O . GLY A 1 85 ? -1.859 -1.370 -2.009 1.00 97.12 85 GLY A O 1
ATOM 709 N N . HIS A 1 86 ? -0.072 -2.598 -2.619 1.00 97.75 86 HIS A N 1
ATOM 710 C CA . HIS A 1 86 ? 0.199 -1.844 -3.844 1.00 97.75 86 HIS A CA 1
ATOM 711 C C . HIS A 1 86 ? -0.908 -2.081 -4.875 1.00 97.75 86 HIS A C 1
ATOM 713 O O . HIS A 1 86 ? -1.289 -3.226 -5.122 1.00 97.75 86 HIS A O 1
ATOM 719 N N . MET A 1 87 ? -1.375 -1.003 -5.509 1.00 97.44 87 MET A N 1
ATOM 720 C CA . MET A 1 87 ? -2.260 -1.091 -6.671 1.00 97.44 87 MET A CA 1
ATOM 721 C C . MET A 1 87 ? -1.463 -1.270 -7.966 1.00 97.44 87 MET A C 1
ATOM 723 O O . MET A 1 87 ? -1.689 -2.231 -8.691 1.00 97.44 87 MET A O 1
ATOM 727 N N . SER A 1 88 ? -0.478 -0.401 -8.223 1.00 97.75 88 SER A N 1
ATOM 728 C CA . SER A 1 88 ? 0.582 -0.660 -9.207 1.00 97.75 88 SER A CA 1
ATOM 729 C C . SER A 1 88 ? 1.829 -1.170 -8.475 1.00 97.75 88 SER A C 1
ATOM 731 O O . SER A 1 88 ? 2.381 -0.423 -7.656 1.00 97.75 88 SER A O 1
ATOM 733 N N . PRO A 1 89 ? 2.270 -2.418 -8.702 1.00 96.19 89 PRO A N 1
ATOM 734 C CA . PRO A 1 89 ? 3.329 -3.032 -7.909 1.00 96.19 89 PRO A CA 1
ATOM 735 C C . PRO A 1 89 ? 4.727 -2.607 -8.377 1.00 96.19 89 PRO A C 1
ATOM 737 O O . PRO A 1 89 ? 4.998 -2.515 -9.567 1.00 96.19 89 PRO A O 1
ATOM 740 N N . ASP A 1 90 ? 5.647 -2.427 -7.424 1.00 96.19 90 ASP A N 1
ATOM 741 C CA . ASP A 1 90 ? 7.089 -2.188 -7.645 1.00 96.19 90 ASP A CA 1
ATOM 742 C C . ASP A 1 90 ? 7.677 -3.128 -8.713 1.00 96.19 90 ASP A C 1
ATOM 744 O O . ASP A 1 90 ? 8.364 -2.708 -9.641 1.00 96.19 90 ASP A O 1
ATOM 748 N N . ALA A 1 91 ? 7.331 -4.415 -8.629 1.00 94.25 91 ALA A N 1
ATOM 749 C CA . ALA A 1 91 ? 7.950 -5.458 -9.431 1.00 94.25 91 ALA A CA 1
ATOM 750 C C . ALA A 1 91 ? 7.720 -5.344 -10.946 1.00 94.25 91 ALA A C 1
ATOM 752 O O . ALA A 1 91 ? 8.502 -5.972 -11.669 1.00 94.25 91 ALA A O 1
ATOM 753 N N . ASP A 1 92 ? 6.723 -4.567 -11.382 1.00 95.81 92 ASP A N 1
ATOM 754 C CA . ASP A 1 92 ? 6.361 -4.348 -12.788 1.00 95.81 92 ASP A CA 1
ATOM 755 C C . ASP A 1 92 ? 7.229 -3.273 -13.463 1.00 95.81 92 ASP A C 1
ATOM 757 O O . ASP A 1 92 ? 7.236 -3.150 -14.691 1.00 95.81 92 ASP A O 1
ATOM 761 N N . PHE A 1 93 ? 8.008 -2.517 -12.679 1.00 96.31 93 PHE A N 1
ATOM 762 C CA . PHE A 1 93 ? 8.824 -1.410 -13.169 1.00 96.31 93 PHE A CA 1
ATOM 763 C C . PHE A 1 93 ? 10.292 -1.788 -13.372 1.00 96.31 93 PHE A C 1
ATOM 765 O O . PHE A 1 93 ? 10.893 -2.563 -12.619 1.00 96.31 93 PHE A O 1
ATOM 772 N N . VAL A 1 94 ? 10.885 -1.203 -14.416 1.00 96.38 94 VAL A N 1
ATOM 773 C CA . VAL A 1 94 ? 12.241 -1.527 -14.877 1.00 96.38 94 VAL A CA 1
ATOM 774 C C . VAL A 1 94 ? 13.279 -0.645 -14.193 1.00 96.38 94 VAL A C 1
ATOM 776 O O . VAL A 1 94 ? 14.353 -1.133 -13.854 1.00 96.38 94 VAL A O 1
ATOM 779 N N . THR A 1 95 ? 12.990 0.636 -13.971 1.00 95.44 95 THR A N 1
ATOM 780 C CA . THR A 1 95 ? 13.957 1.571 -13.378 1.00 95.44 95 THR A CA 1
ATOM 781 C C . THR A 1 95 ? 13.744 1.743 -11.875 1.00 95.44 95 THR A C 1
ATOM 783 O O . THR A 1 95 ? 12.619 1.664 -11.388 1.00 95.44 95 THR A O 1
ATOM 786 N N . GLU A 1 96 ? 14.815 2.041 -11.131 1.00 95.69 96 GLU A N 1
ATOM 787 C CA . GLU A 1 96 ? 14.725 2.348 -9.692 1.00 95.69 96 GLU A CA 1
ATOM 788 C C . GLU A 1 96 ? 13.751 3.501 -9.413 1.00 95.69 96 GLU A C 1
ATOM 790 O O . GLU A 1 96 ? 12.955 3.430 -8.485 1.00 95.69 96 GLU A O 1
ATOM 795 N N . ALA A 1 97 ? 13.771 4.548 -10.243 1.00 95.31 97 ALA A N 1
ATOM 796 C CA . ALA A 1 97 ? 12.911 5.713 -10.062 1.00 95.31 97 ALA A CA 1
ATOM 797 C C . ALA A 1 97 ? 11.417 5.368 -10.179 1.00 95.31 97 ALA A C 1
ATOM 799 O O . ALA A 1 97 ? 10.599 5.889 -9.421 1.00 95.31 97 ALA A O 1
ATOM 800 N N . GLU A 1 98 ? 11.053 4.487 -11.112 1.00 95.69 98 GLU A N 1
ATOM 801 C CA . GLU A 1 98 ? 9.675 4.023 -11.271 1.00 95.69 98 GLU A CA 1
ATOM 802 C C . GLU A 1 98 ? 9.259 3.066 -10.148 1.00 95.69 98 GLU A C 1
ATOM 804 O O . GLU A 1 98 ? 8.153 3.199 -9.625 1.00 95.69 98 GLU A O 1
ATOM 809 N N . GLN A 1 99 ? 10.153 2.161 -9.734 1.00 96.75 99 GLN A N 1
ATOM 810 C CA . GLN A 1 99 ? 9.949 1.296 -8.568 1.00 96.75 99 GLN A CA 1
ATOM 811 C C . GLN A 1 99 ? 9.710 2.136 -7.304 1.00 96.75 99 GLN A C 1
ATOM 813 O O . GLN A 1 99 ? 8.741 1.932 -6.580 1.00 96.75 99 GLN A O 1
ATOM 818 N N . ASP A 1 100 ? 10.524 3.162 -7.066 1.00 96.50 100 ASP A N 1
ATOM 819 C CA . ASP A 1 100 ? 10.405 4.031 -5.892 1.00 96.50 100 ASP A CA 1
ATOM 820 C C . ASP A 1 100 ? 9.168 4.943 -5.948 1.00 96.50 100 ASP A C 1
ATOM 822 O O . ASP A 1 100 ? 8.658 5.390 -4.912 1.00 96.50 100 ASP A O 1
ATOM 826 N N . ALA A 1 101 ? 8.642 5.210 -7.147 1.00 95.81 101 ALA A N 1
ATOM 827 C CA . ALA A 1 101 ? 7.380 5.917 -7.330 1.00 95.81 101 ALA A CA 1
ATOM 828 C C . ALA A 1 101 ? 6.161 5.084 -6.893 1.00 95.81 101 ALA A C 1
ATOM 830 O O . ALA A 1 101 ? 5.095 5.660 -6.670 1.00 95.81 101 ALA A O 1
ATOM 831 N N . THR A 1 102 ? 6.289 3.764 -6.706 1.00 97.44 102 THR A N 1
ATOM 832 C CA . THR A 1 102 ? 5.167 2.930 -6.242 1.00 97.44 102 THR A CA 1
ATOM 833 C C . THR A 1 102 ? 4.901 3.080 -4.743 1.00 97.44 102 THR A C 1
ATOM 835 O O . THR A 1 102 ? 3.794 2.792 -4.291 1.00 97.44 102 THR A O 1
ATOM 838 N N . TYR A 1 103 ? 5.873 3.593 -3.982 1.00 97.06 103 TYR A N 1
ATOM 839 C CA . TYR A 1 103 ? 5.838 3.733 -2.521 1.00 97.06 103 TYR A CA 1
ATOM 840 C C . TYR A 1 103 ? 5.159 5.031 -2.056 1.00 97.06 103 TYR A C 1
ATOM 842 O O . TYR A 1 103 ? 5.500 5.593 -1.019 1.00 97.06 103 TYR A O 1
ATOM 850 N N . TYR A 1 104 ? 4.185 5.547 -2.802 1.00 96.25 104 TYR A N 1
ATOM 851 C CA . TYR A 1 104 ? 3.311 6.609 -2.301 1.00 96.25 104 TYR A CA 1
ATOM 852 C C . TYR A 1 104 ? 2.004 6.021 -1.780 1.00 96.25 104 TYR A C 1
ATOM 854 O O . TYR A 1 104 ? 1.424 5.136 -2.401 1.00 96.25 104 TYR A O 1
ATOM 862 N N . TY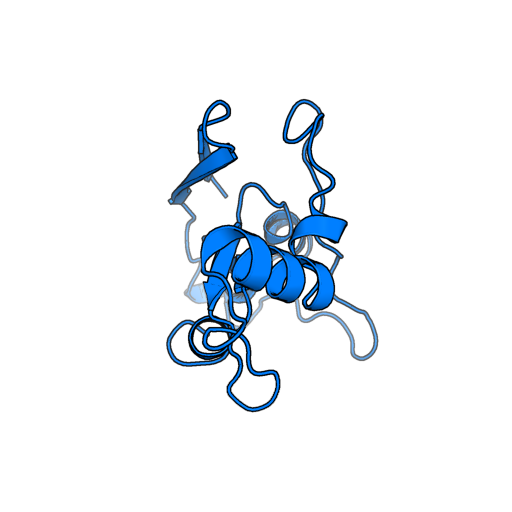R A 1 105 ? 1.484 6.569 -0.680 1.00 96.56 105 TYR A N 1
ATOM 863 C CA . TYR A 1 105 ? 0.213 6.118 -0.098 1.00 96.56 105 TYR A CA 1
ATOM 864 C C . TYR A 1 105 ? -0.982 6.240 -1.056 1.00 96.56 105 TYR A C 1
ATOM 866 O O . TYR A 1 105 ? -1.935 5.485 -0.929 1.00 96.56 105 TYR A O 1
ATOM 874 N N . ILE A 1 106 ? -0.919 7.133 -2.049 1.00 96.31 106 ILE A N 1
ATOM 875 C CA . ILE A 1 106 ? -1.937 7.239 -3.108 1.00 96.31 106 ILE A CA 1
ATOM 876 C C . ILE A 1 106 ? -1.920 6.055 -4.095 1.00 96.31 106 ILE A C 1
ATOM 878 O O . ILE A 1 106 ? -2.837 5.911 -4.888 1.00 96.31 106 ILE A O 1
ATOM 882 N N . ASN A 1 107 ? -0.897 5.204 -4.075 1.00 97.31 107 ASN A N 1
ATOM 883 C CA . ASN A 1 107 ? -0.814 3.971 -4.865 1.00 97.31 107 ASN A CA 1
ATOM 884 C C . ASN A 1 107 ? -1.057 2.721 -3.992 1.00 97.31 107 ASN A C 1
ATOM 886 O O . ASN A 1 107 ? -0.735 1.604 -4.395 1.00 97.31 107 ASN A O 1
ATOM 890 N N . ALA A 1 108 ? -1.592 2.893 -2.780 1.00 96.06 108 ALA A N 1
ATOM 891 C CA . ALA A 1 108 ? -1.859 1.789 -1.875 1.00 96.06 108 ALA A CA 1
ATOM 892 C C . ALA A 1 108 ? -3.250 1.853 -1.253 1.00 96.06 108 ALA A C 1
ATOM 894 O O . ALA A 1 108 ? -3.774 2.925 -0.957 1.00 96.06 108 ALA A O 1
ATOM 895 N N . LEU A 1 109 ? -3.805 0.673 -0.993 1.00 96.06 109 LEU A N 1
ATOM 896 C CA . LEU A 1 109 ? -5.042 0.495 -0.245 1.00 96.06 109 LEU A CA 1
ATOM 897 C C . LEU A 1 109 ? -4.813 -0.429 0.961 1.00 96.06 109 LEU A C 1
ATOM 899 O O . LEU A 1 109 ? -3.917 -1.282 0.920 1.00 96.06 109 LEU A O 1
ATOM 903 N N . PRO A 1 110 ? -5.626 -0.302 2.028 1.00 96.00 110 PRO A N 1
ATOM 904 C CA . PRO A 1 110 ? -5.640 -1.274 3.109 1.00 96.00 110 PRO A CA 1
ATOM 905 C C . PRO A 1 110 ? -6.026 -2.648 2.563 1.00 96.00 110 PRO A C 1
ATOM 907 O O . PRO A 1 110 ? -7.149 -2.861 2.112 1.00 96.00 110 PRO A O 1
ATOM 910 N N . GLN A 1 111 ? -5.092 -3.592 2.608 1.00 97.31 111 GLN A N 1
ATOM 911 C CA . GLN A 1 111 ? -5.311 -4.956 2.136 1.00 97.31 111 GLN A CA 1
ATOM 912 C C . GLN A 1 111 ? -4.939 -5.932 3.242 1.00 97.31 111 GLN A C 1
ATOM 914 O O . GLN A 1 111 ? -3.878 -5.791 3.850 1.00 97.31 111 GLN A O 1
ATOM 919 N N . TRP A 1 112 ? -5.794 -6.922 3.514 1.00 97.69 112 TRP A N 1
ATOM 920 C CA . TRP A 1 112 ? -5.475 -7.980 4.474 1.00 97.69 112 TRP A CA 1
ATOM 921 C C . TRP A 1 112 ? -4.104 -8.572 4.161 1.00 97.69 112 TRP A C 1
ATOM 923 O O . TRP A 1 112 ? -3.863 -8.992 3.029 1.00 97.69 112 TRP A O 1
ATOM 933 N N . GLN A 1 113 ? -3.208 -8.621 5.144 1.00 97.88 113 GLN A N 1
ATOM 934 C CA . GLN A 1 113 ? -1.836 -9.066 4.920 1.00 97.88 113 GLN A CA 1
ATOM 935 C C . GLN A 1 113 ? -1.784 -10.506 4.401 1.00 97.88 113 GLN A C 1
ATOM 937 O O . GLN A 1 113 ? -0.955 -10.802 3.541 1.00 97.88 113 GLN A O 1
ATOM 942 N N . ALA A 1 114 ? -2.701 -11.365 4.856 1.00 97.88 114 ALA A N 1
ATOM 943 C CA . ALA A 1 114 ? -2.871 -12.721 4.336 1.00 97.88 114 ALA A CA 1
ATOM 944 C C . ALA A 1 114 ? -3.125 -12.756 2.814 1.00 97.88 114 ALA A C 1
ATOM 946 O O . ALA A 1 114 ? -2.719 -13.696 2.138 1.00 97.88 114 ALA A O 1
ATOM 947 N N . VAL A 1 115 ? -3.781 -11.727 2.265 1.00 97.31 115 VAL A N 1
ATOM 948 C CA . VAL A 1 115 ? -4.036 -11.578 0.825 1.00 97.31 115 VAL A CA 1
ATOM 949 C C . VAL A 1 115 ? -2.860 -10.888 0.133 1.00 97.31 115 VAL A C 1
ATOM 951 O O . VAL A 1 115 ? -2.356 -11.414 -0.856 1.00 97.31 115 VAL A O 1
ATOM 954 N N . ASN A 1 116 ? -2.385 -9.760 0.677 1.00 97.44 116 ASN A N 1
ATOM 955 C CA . ASN A 1 116 ? -1.283 -8.956 0.129 1.00 97.44 116 ASN A CA 1
ATOM 956 C C . ASN A 1 116 ? 0.018 -9.760 -0.039 1.00 97.44 116 ASN A C 1
ATOM 958 O O . ASN A 1 116 ? 0.694 -9.649 -1.052 1.00 97.44 116 ASN A O 1
ATOM 962 N N . ASN A 1 117 ? 0.371 -10.590 0.945 1.00 95.81 117 ASN A N 1
ATOM 963 C CA . ASN A 1 117 ? 1.529 -11.488 0.873 1.00 95.81 117 ASN A CA 1
ATOM 964 C C . ASN A 1 117 ? 1.124 -12.943 0.556 1.00 95.81 117 ASN A C 1
ATOM 966 O O . ASN A 1 117 ? 1.888 -13.872 0.821 1.00 95.81 117 ASN A O 1
ATOM 970 N N . GLY A 1 118 ? -0.077 -13.125 0.006 1.00 95.69 118 GLY A N 1
ATOM 971 C CA . GLY A 1 118 ? -0.618 -14.394 -0.468 1.00 95.69 118 GLY A CA 1
ATOM 972 C C . GLY A 1 118 ? -0.947 -14.302 -1.955 1.00 95.69 118 GLY A C 1
ATOM 973 O O . GLY A 1 118 ? -0.072 -14.017 -2.764 1.00 95.69 118 GLY A O 1
ATOM 974 N N . ASN A 1 119 ? -2.213 -14.522 -2.311 1.00 95.69 119 ASN A N 1
ATOM 975 C CA . ASN A 1 119 ? -2.653 -14.611 -3.710 1.00 95.69 119 ASN A CA 1
ATOM 976 C C . ASN A 1 119 ? -2.470 -13.322 -4.531 1.00 95.69 119 ASN A C 1
ATOM 978 O O . ASN A 1 119 ? -2.544 -13.386 -5.751 1.00 95.69 119 ASN A O 1
ATOM 982 N N . TRP A 1 120 ? -2.287 -12.166 -3.885 1.00 94.88 120 TRP A N 1
ATOM 983 C CA . TRP A 1 120 ? -2.065 -10.886 -4.569 1.00 94.88 120 TRP A CA 1
ATOM 984 C C . TRP A 1 120 ? -0.587 -10.593 -4.880 1.00 94.88 120 TRP A C 1
ATOM 986 O O . TRP A 1 120 ? -0.292 -9.604 -5.542 1.00 94.88 120 TRP A O 1
ATOM 996 N N . LYS A 1 121 ? 0.337 -11.398 -4.346 1.00 89.81 121 LYS A N 1
ATOM 997 C CA . LYS A 1 121 ? 1.776 -11.117 -4.343 1.00 89.81 121 LYS A CA 1
ATOM 998 C C . LYS A 1 121 ? 2.448 -11.240 -5.708 1.00 89.81 121 LYS A C 1
ATOM 1000 O O . LYS A 1 121 ? 2.131 -12.208 -6.430 1.00 89.81 121 LYS A O 1
#

Foldseek 3Di:
DDWQADQVVLATPADDDDQPPVQLVQADDPDPPDDQDAADEDPPGCPVHPPVQCQDLVNQQVVCCVPPVHNPQRDPVQQRGWDFQFRDALSSDRYSVVSNVSRYSSRTDGDRRCCSVDVVD

Organism: Meganyctiphanes norvegica (NCBI:txid48144)

Radius of gyration: 15.97 Å; chains: 1; bounding box: 38×34×43 Å

Sequence (121 aa):
IEVCFEPSNKTTLWTSHILHGHNIAAKYIRPKGIKRPDFKTFSGIFKDISMDTIYLQDTQQKLFIKLLGNDNLYDVHKQWWFAKGHMSPDADFVTEAEQDATYYYINALPQWQAVNNGNWK

Secondary structure (DSSP, 8-state):
-EEEEETTTTEEEEEE----GGGGGG---PPTTPPPPPPBPPTTSSTT--HHHHTSHHHHHHHHHHHHSS-TT-BTTTTBSEEEEESS-GGG-SSHHHHHHT-BGGGEEEEEHHHHTTTT-

pLDDT: mean 94.88, std 3.02, range [81.62, 98.19]

InterPro domains:
  IPR001604 DNA/RNA non-specific endonuclease/pyrophosphatase/phosphodiesterase domain [PF01223] (2-121)
  IPR040255 Non-specific endonuclease [PTHR13966] (2-121)
  IPR044925 His-Me finger superfamily [SSF54060] (2-121)
  IPR044929 DNA/RNA non-specific endonuclease superfamily [G3DSA:3.40.570.10] (2-121)